Protein AF-A0A8S8YW94-F1 (afdb_monomer)

Foldseek 3Di:
DDLVVLVVLLVVLVVLLPDPVDAEAEQACPDQAFRDPEDPVVVVVPDDPVVVVVVVVSLVSSVVSQVPRPHHYHYPTRHHQDYSSD

pLDDT: mean 96.68, std 1.97, range [87.88, 98.62]

Mean predicted aligned error: 2.37 Å

Radius of gyration: 13.71 Å; Cα contacts (8 Å, |Δi|>4): 104; chains: 1; bounding box: 25×31×39 Å

Secondary structure (DSSP, 8-state):
--HHHHHHHHHHHHHHHH-TT---EEEE-SSSSEEE--S-HHHHTTS-HHHHHHHHHHHHHHHHHHHH-SS-EEEE--SEE-GGG-

Structure (mmCIF, N/CA/C/O backbone):
data_AF-A0A8S8YW94-F1
#
_entry.id   AF-A0A8S8YW94-F1
#
loop_
_atom_site.group_PDB
_atom_site.id
_atom_site.type_symbol
_atom_site.label_atom_id
_atom_site.label_alt_id
_atom_site.label_comp_id
_atom_site.label_asym_id
_atom_site.label_entity_id
_atom_site.label_seq_id
_atom_site.pdbx_PDB_ins_code
_atom_site.Cartn_x
_atom_site.Cartn_y
_atom_site.Cartn_z
_atom_site.occupancy
_atom_site.B_iso_or_equiv
_atom_site.auth_seq_id
_atom_site.auth_comp_id
_atom_site.auth_asym_id
_atom_site.auth_atom_id
_atom_site.pdbx_PDB_model_num
ATOM 1 N N . MET A 1 1 ? 3.807 3.235 -7.852 1.00 91.69 1 MET A N 1
ATOM 2 C CA . MET A 1 1 ? 3.993 2.445 -6.627 1.00 91.69 1 MET A CA 1
ATOM 3 C C . MET A 1 1 ? 5.120 1.495 -6.926 1.00 91.69 1 MET A C 1
ATOM 5 O O . MET A 1 1 ? 4.922 0.540 -7.665 1.00 91.69 1 MET A O 1
ATOM 9 N N . ASN A 1 2 ? 6.320 1.821 -6.470 1.00 93.12 2 ASN A N 1
ATOM 10 C CA . ASN A 1 2 ? 7.453 0.918 -6.616 1.00 93.12 2 ASN A CA 1
ATOM 11 C C . ASN A 1 2 ? 7.336 -0.233 -5.598 1.00 93.12 2 ASN A C 1
ATOM 13 O O . ASN A 1 2 ? 6.422 -0.264 -4.768 1.00 93.12 2 ASN A O 1
ATOM 17 N N . THR A 1 3 ? 8.251 -1.193 -5.681 1.00 94.25 3 THR A N 1
ATOM 18 C CA . THR A 1 3 ? 8.253 -2.372 -4.807 1.00 94.25 3 THR A CA 1
ATOM 19 C C . THR A 1 3 ? 8.500 -2.041 -3.341 1.00 94.25 3 THR A C 1
ATOM 21 O O . THR A 1 3 ? 8.030 -2.775 -2.477 1.00 94.25 3 THR A O 1
ATOM 24 N N . ASP A 1 4 ? 9.226 -0.963 -3.057 1.00 96.00 4 ASP A N 1
ATOM 25 C CA . ASP A 1 4 ? 9.615 -0.609 -1.692 1.00 96.00 4 ASP A CA 1
ATOM 26 C C . ASP A 1 4 ? 8.405 -0.082 -0.923 1.00 96.00 4 ASP A C 1
ATOM 28 O O . ASP A 1 4 ? 8.043 -0.648 0.105 1.00 96.00 4 ASP A O 1
ATOM 32 N N . VAL A 1 5 ? 7.676 0.875 -1.508 1.00 95.88 5 VAL A N 1
ATOM 33 C CA . VAL A 1 5 ? 6.410 1.379 -0.952 1.00 95.88 5 VAL A CA 1
ATOM 34 C C . VAL A 1 5 ? 5.394 0.248 -0.776 1.00 95.88 5 VAL A C 1
ATOM 36 O O . VAL A 1 5 ? 4.703 0.189 0.237 1.00 95.88 5 VAL A O 1
ATOM 39 N N . ALA A 1 6 ? 5.309 -0.678 -1.737 1.00 97.19 6 ALA A N 1
ATOM 40 C CA . ALA A 1 6 ? 4.400 -1.817 -1.627 1.00 97.19 6 ALA A CA 1
ATOM 41 C C . ALA A 1 6 ? 4.734 -2.705 -0.411 1.00 97.19 6 ALA A C 1
ATOM 43 O O . ALA A 1 6 ? 3.845 -3.057 0.362 1.00 97.19 6 ALA A O 1
ATOM 44 N N . LYS A 1 7 ? 6.016 -3.027 -0.203 1.00 97.88 7 LYS A N 1
ATOM 45 C CA . LYS A 1 7 ? 6.468 -3.816 0.955 1.00 97.88 7 LYS A CA 1
ATOM 46 C C . LYS A 1 7 ? 6.248 -3.078 2.272 1.00 97.88 7 LYS A C 1
ATOM 48 O O . LYS A 1 7 ? 5.776 -3.687 3.227 1.00 97.88 7 LYS A O 1
ATOM 53 N N . GLU A 1 8 ? 6.539 -1.781 2.316 1.00 98.19 8 GLU A N 1
ATOM 54 C CA . GLU A 1 8 ? 6.317 -0.952 3.504 1.00 98.19 8 GLU A CA 1
ATOM 55 C C . GLU A 1 8 ? 4.839 -0.897 3.897 1.00 98.19 8 GLU A C 1
ATOM 57 O O . GLU A 1 8 ? 4.518 -1.034 5.080 1.00 98.19 8 GLU A O 1
ATOM 62 N N . LEU A 1 9 ? 3.934 -0.766 2.921 1.00 98.06 9 LEU A N 1
ATOM 63 C CA . LEU A 1 9 ? 2.492 -0.827 3.162 1.00 98.06 9 LEU A CA 1
ATOM 64 C C . LEU A 1 9 ? 2.080 -2.184 3.733 1.00 98.06 9 LEU A C 1
ATOM 66 O O . LEU A 1 9 ? 1.389 -2.215 4.749 1.00 98.06 9 LEU A O 1
ATOM 70 N N . ILE A 1 10 ? 2.538 -3.290 3.136 1.00 98.56 10 ILE A N 1
ATOM 71 C CA . ILE A 1 10 ? 2.233 -4.644 3.626 1.00 98.56 10 ILE A CA 1
ATOM 72 C C . ILE A 1 10 ? 2.684 -4.794 5.082 1.00 98.56 10 ILE A C 1
ATOM 74 O O . ILE A 1 10 ? 1.865 -5.080 5.952 1.00 98.56 10 ILE A O 1
ATOM 78 N N . THR A 1 11 ? 3.960 -4.529 5.371 1.00 98.56 11 THR A N 1
ATOM 79 C CA . THR A 1 11 ? 4.516 -4.687 6.723 1.00 98.56 11 THR A CA 1
ATOM 80 C C . THR A 1 11 ? 3.840 -3.765 7.738 1.00 98.56 11 THR A C 1
ATOM 82 O O . THR A 1 11 ? 3.598 -4.165 8.880 1.00 98.56 11 THR A O 1
ATOM 85 N N . THR A 1 12 ? 3.497 -2.539 7.339 1.00 98.44 12 THR A N 1
ATOM 86 C CA . THR A 1 12 ? 2.811 -1.583 8.215 1.00 98.44 12 THR A CA 1
ATOM 87 C C . THR A 1 12 ? 1.405 -2.062 8.549 1.00 98.44 12 THR A C 1
ATOM 89 O O . THR A 1 12 ? 1.050 -2.127 9.723 1.00 98.44 12 THR A O 1
ATOM 92 N N . PHE A 1 13 ? 0.613 -2.455 7.550 1.00 98.56 13 PHE A N 1
ATOM 93 C CA . PHE A 1 13 ? -0.742 -2.955 7.786 1.00 98.56 13 PHE A CA 1
ATOM 94 C C . PHE A 1 13 ? -0.742 -4.274 8.564 1.00 98.56 13 PHE A C 1
ATOM 96 O O . PHE A 1 13 ? -1.566 -4.436 9.460 1.00 98.56 13 PHE A O 1
ATOM 103 N N . GLU A 1 14 ? 0.209 -5.178 8.317 1.00 98.25 14 GLU A N 1
ATOM 104 C CA . GLU A 1 14 ? 0.389 -6.384 9.133 1.00 98.25 14 GLU A CA 1
ATOM 105 C C . GLU A 1 14 ? 0.711 -6.040 10.590 1.00 98.25 14 GLU A C 1
ATOM 107 O O . GLU A 1 14 ? 0.133 -6.628 11.502 1.00 98.25 14 GLU A O 1
ATOM 112 N N . THR A 1 15 ? 1.587 -5.063 10.830 1.00 98.44 15 THR A N 1
ATOM 113 C CA . THR A 1 15 ? 1.913 -4.605 12.189 1.00 98.44 15 THR A CA 1
ATOM 114 C C . THR A 1 15 ? 0.675 -4.040 12.881 1.00 98.44 15 THR A C 1
ATOM 116 O O 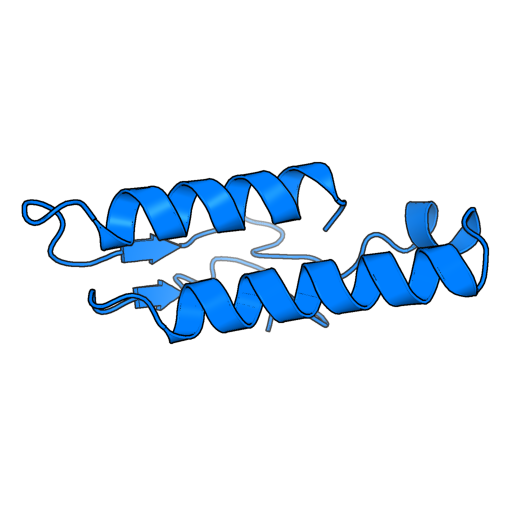. THR A 1 15 ? 0.352 -4.445 13.999 1.00 98.44 15 THR A O 1
ATOM 119 N N . LEU A 1 16 ? -0.066 -3.163 12.196 1.00 98.25 16 LEU A N 1
ATOM 120 C CA . LEU A 1 16 ? -1.301 -2.577 12.717 1.00 98.25 16 LEU A CA 1
ATOM 121 C C . LEU A 1 16 ? -2.353 -3.655 12.992 1.00 98.25 16 LEU A C 1
ATOM 123 O O . LEU A 1 16 ? -2.993 -3.614 14.038 1.00 98.25 16 LEU A O 1
ATOM 127 N N . ASN A 1 17 ? -2.486 -4.666 12.132 1.00 97.9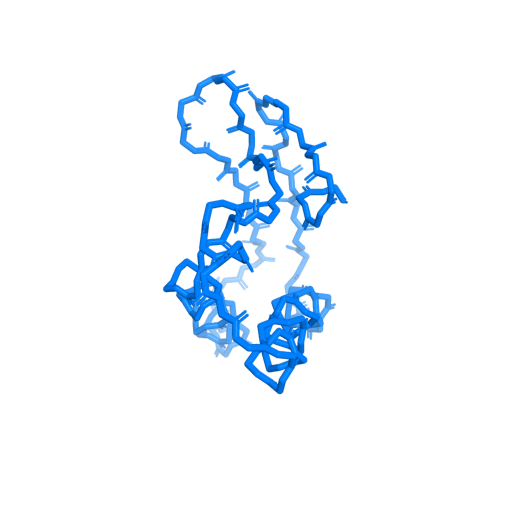4 17 ASN A N 1
ATOM 128 C CA . ASN A 1 17 ? -3.429 -5.773 12.313 1.00 97.94 17 ASN A CA 1
ATOM 129 C C . ASN A 1 17 ? -3.202 -6.557 13.621 1.00 97.94 17 ASN A C 1
ATOM 131 O O . ASN A 1 17 ? -4.148 -7.096 14.199 1.00 97.94 17 ASN A O 1
ATOM 135 N N . HIS A 1 18 ? -1.969 -6.597 14.128 1.00 97.38 18 HIS A N 1
ATOM 136 C CA . HIS A 1 18 ? -1.637 -7.270 15.386 1.00 97.38 18 HIS A CA 1
ATOM 137 C C . HIS A 1 18 ? -1.679 -6.344 16.612 1.00 97.38 18 HIS A C 1
ATOM 139 O O . HIS A 1 18 ? -1.599 -6.839 17.734 1.00 97.38 18 HIS A O 1
ATOM 145 N N . ASP A 1 19 ? -1.869 -5.033 16.438 1.00 97.88 19 ASP A N 1
ATOM 146 C CA . ASP A 1 19 ? -1.968 -4.083 17.548 1.00 97.88 19 ASP A CA 1
ATOM 147 C C . ASP A 1 19 ? -3.426 -3.890 17.996 1.00 97.88 19 ASP A C 1
ATOM 149 O O . ASP A 1 19 ? -4.249 -3.266 17.320 1.00 97.88 19 ASP A O 1
ATOM 153 N N . ASP A 1 20 ? -3.758 -4.422 19.173 1.00 96.50 20 ASP A N 1
ATOM 154 C CA . ASP A 1 20 ? -5.089 -4.296 19.778 1.00 96.50 20 ASP A CA 1
ATOM 155 C C . ASP A 1 20 ? -5.412 -2.872 20.269 1.00 96.50 20 ASP A C 1
ATOM 157 O O . ASP A 1 20 ? -6.580 -2.563 20.547 1.00 96.50 20 ASP A O 1
ATOM 161 N N . ASN A 1 21 ? -4.419 -1.979 20.359 1.00 98.12 21 ASN A N 1
ATOM 162 C CA . ASN A 1 21 ? -4.636 -0.572 20.699 1.00 98.12 21 ASN A CA 1
ATOM 163 C C . ASN A 1 21 ? -5.125 0.246 19.497 1.00 98.12 21 ASN A C 1
ATOM 165 O O . ASN A 1 21 ? -5.820 1.247 19.688 1.00 98.12 21 ASN A O 1
ATOM 169 N N . VAL A 1 22 ? -4.829 -0.189 18.269 1.00 98.25 22 VAL A N 1
ATOM 170 C CA . VAL A 1 22 ? -5.278 0.482 17.043 1.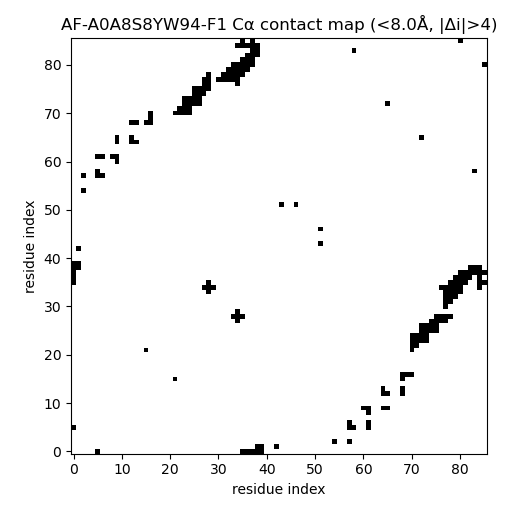00 98.25 22 VAL A CA 1
ATOM 171 C C . VAL A 1 22 ? -6.747 0.155 16.798 1.00 98.25 22 VAL A C 1
ATOM 173 O O . VAL A 1 22 ? -7.137 -1.008 16.696 1.00 98.25 22 VAL A O 1
ATOM 176 N N . LYS A 1 23 ? -7.584 1.194 16.707 1.00 98.06 23 LYS A N 1
ATOM 177 C CA . LYS A 1 23 ? -9.040 1.048 16.526 1.00 98.06 23 LYS A CA 1
ATOM 178 C C . LYS A 1 23 ? -9.525 1.358 15.118 1.00 98.06 23 LYS A C 1
ATOM 180 O O . LYS A 1 23 ? -10.552 0.825 14.720 1.00 98.06 23 LYS A O 1
ATOM 185 N N . VAL A 1 24 ? -8.817 2.219 14.395 1.00 98.25 24 VAL A N 1
ATOM 186 C CA . VAL A 1 24 ? -9.130 2.657 13.029 1.00 98.25 24 VAL A CA 1
ATOM 187 C C . VAL A 1 24 ? -7.808 2.968 12.333 1.00 98.25 24 VAL A C 1
ATOM 189 O O . VAL A 1 24 ? -6.893 3.487 12.975 1.00 98.25 24 VAL A O 1
ATOM 192 N N . ILE A 1 25 ? -7.718 2.676 11.038 1.00 98.62 25 ILE A N 1
ATOM 193 C CA . ILE A 1 25 ? -6.582 3.037 10.184 1.00 98.62 25 ILE A CA 1
ATOM 194 C C . ILE A 1 25 ? -7.063 4.078 9.171 1.00 98.62 25 ILE A C 1
ATOM 196 O O . ILE A 1 25 ? -8.088 3.886 8.519 1.00 98.62 25 ILE A O 1
ATOM 200 N N . ILE A 1 26 ? -6.338 5.189 9.034 1.00 98.31 26 ILE A N 1
ATOM 201 C CA . ILE A 1 26 ? -6.587 6.190 7.990 1.00 98.31 26 ILE A CA 1
ATOM 202 C C . ILE A 1 26 ? -5.353 6.242 7.093 1.00 98.31 26 ILE A C 1
ATOM 204 O O . ILE A 1 26 ? -4.263 6.554 7.569 1.00 98.31 26 ILE A O 1
ATOM 208 N N . LEU A 1 27 ? -5.533 5.945 5.807 1.00 97.81 27 LEU A N 1
ATOM 209 C CA . LEU A 1 27 ? -4.485 6.028 4.792 1.00 97.81 27 LEU A CA 1
ATOM 210 C C . LEU A 1 27 ? -4.710 7.273 3.928 1.00 97.81 27 LEU A C 1
ATOM 212 O O . LEU A 1 27 ? -5.802 7.468 3.401 1.00 97.81 27 LEU A O 1
ATOM 216 N N . THR A 1 28 ? -3.679 8.099 3.765 1.00 97.75 28 THR A N 1
ATOM 217 C CA . THR A 1 28 ? -3.678 9.296 2.906 1.00 97.75 28 THR A CA 1
ATOM 218 C C . THR A 1 28 ? -2.354 9.383 2.151 1.00 97.75 28 THR A C 1
ATOM 220 O O . THR A 1 28 ? -1.353 8.827 2.606 1.00 97.75 28 THR A O 1
ATOM 223 N N . GLY A 1 29 ? -2.333 10.086 1.017 1.00 96.31 29 GLY A N 1
ATOM 224 C CA . GLY A 1 29 ? -1.085 10.448 0.345 1.00 96.31 29 GLY A CA 1
ATOM 225 C C . GLY A 1 29 ? -0.430 11.655 1.013 1.00 96.31 29 GLY A C 1
ATOM 226 O O . GLY A 1 29 ? -1.104 12.451 1.670 1.00 96.31 29 GLY A O 1
ATOM 227 N N . GLU A 1 30 ? 0.876 11.821 0.829 1.00 95.31 30 GLU A N 1
ATOM 228 C CA . GLU A 1 30 ? 1.577 13.047 1.218 1.00 95.31 30 GLU A CA 1
ATOM 229 C C . GLU A 1 30 ? 1.372 14.156 0.167 1.00 95.31 30 GLU A C 1
ATOM 231 O O . GLU A 1 30 ? 1.351 13.904 -1.040 1.00 95.31 30 GLU A O 1
ATOM 236 N N . GLY A 1 31 ? 1.248 15.408 0.621 1.00 95.06 31 GLY A N 1
ATOM 237 C CA . GLY A 1 31 ? 0.990 16.562 -0.243 1.00 95.06 31 GLY A CA 1
ATOM 238 C C . GLY A 1 31 ? -0.465 16.643 -0.719 1.00 95.06 31 GLY A C 1
ATOM 239 O O . GLY A 1 31 ? -1.364 16.102 -0.087 1.00 95.06 31 GLY A O 1
ATOM 240 N N . GLU A 1 32 ? -0.708 17.358 -1.822 1.00 93.62 32 GLU A N 1
ATOM 241 C CA . GLU A 1 32 ? -2.075 17.640 -2.318 1.00 93.62 32 GLU A CA 1
ATOM 242 C C . GLU A 1 32 ? -2.304 17.206 -3.777 1.00 93.62 32 GLU A C 1
ATOM 244 O O . GLU A 1 32 ? -3.401 17.325 -4.318 1.00 93.62 32 GLU A O 1
ATOM 249 N N . LYS A 1 33 ? -1.263 16.720 -4.465 1.00 95.62 33 LYS A N 1
ATOM 250 C CA . LYS A 1 33 ? -1.351 16.420 -5.902 1.00 95.62 33 LYS A CA 1
ATOM 251 C C . LYS A 1 33 ? -1.944 15.040 -6.172 1.00 95.62 33 LYS A C 1
ATOM 253 O O . LYS A 1 33 ? -2.787 14.890 -7.053 1.00 95.62 33 LYS A O 1
ATOM 258 N N . ALA A 1 34 ? -1.473 14.021 -5.465 1.00 96.12 34 ALA A N 1
ATOM 259 C CA . ALA A 1 34 ? -1.871 12.639 -5.683 1.00 96.12 34 ALA A CA 1
ATOM 260 C C . ALA A 1 34 ? -1.976 11.908 -4.347 1.00 96.12 34 ALA A C 1
ATOM 262 O O . ALA A 1 34 ? -1.061 11.989 -3.536 1.00 96.12 34 ALA A O 1
ATOM 263 N N . PHE A 1 35 ? -3.064 11.162 -4.169 1.00 97.75 35 PHE A N 1
ATOM 264 C CA . PHE A 1 35 ? -3.141 10.117 -3.155 1.00 97.75 35 PHE A CA 1
ATOM 265 C C . PHE A 1 35 ? -2.229 8.953 -3.568 1.00 97.75 35 PHE A C 1
ATOM 267 O O . PHE A 1 35 ? -1.330 8.551 -2.836 1.00 97.75 35 PHE A O 1
ATOM 274 N N . SER A 1 36 ? -2.421 8.463 -4.796 1.00 97.00 36 SER A N 1
ATOM 275 C CA . SER A 1 36 ? -1.569 7.461 -5.429 1.00 97.00 36 SER A CA 1
ATOM 276 C C . SER A 1 36 ? -1.681 7.565 -6.946 1.00 97.00 36 SER A C 1
ATOM 278 O O . SER A 1 36 ? -2.769 7.505 -7.520 1.00 97.00 36 SER A O 1
ATOM 280 N N . ALA A 1 37 ? -0.537 7.684 -7.618 1.00 95.31 37 ALA A N 1
ATOM 281 C CA . ALA A 1 37 ? -0.471 7.721 -9.079 1.00 95.31 37 ALA A CA 1
ATOM 282 C C . ALA A 1 37 ? -0.541 6.324 -9.737 1.00 95.31 37 ALA A C 1
ATOM 284 O O . ALA A 1 37 ? -0.403 6.217 -10.954 1.00 95.31 37 ALA A O 1
ATOM 285 N N . GLY A 1 38 ? -0.749 5.257 -8.959 1.00 94.69 38 GLY A N 1
ATOM 286 C CA . GLY A 1 38 ? -0.820 3.888 -9.471 1.00 94.69 38 GLY A CA 1
ATOM 287 C C . GLY A 1 38 ? 0.550 3.241 -9.628 1.00 94.69 38 GLY A C 1
ATOM 288 O O . GLY A 1 38 ? 1.459 3.535 -8.857 1.00 94.69 38 GLY A O 1
ATOM 289 N N . ALA A 1 39 ? 0.698 2.319 -10.580 1.00 95.94 39 ALA A N 1
ATOM 290 C CA . ALA A 1 39 ? 1.927 1.553 -10.795 1.00 95.94 39 ALA A CA 1
ATOM 291 C C . ALA A 1 39 ? 3.122 2.440 -11.200 1.00 95.94 39 ALA A C 1
ATOM 293 O O . ALA A 1 39 ? 2.957 3.516 -11.769 1.00 95.94 39 ALA A O 1
ATOM 294 N N . ASP A 1 40 ? 4.338 1.997 -10.877 1.00 95.75 40 ASP A N 1
ATOM 295 C CA . ASP A 1 40 ? 5.561 2.657 -11.347 1.00 95.75 40 ASP A CA 1
ATOM 296 C C . ASP A 1 40 ? 5.861 2.218 -12.788 1.00 95.75 40 ASP A C 1
ATOM 298 O O . ASP A 1 40 ? 6.478 1.182 -13.032 1.00 95.75 40 ASP A O 1
ATOM 302 N N . ILE A 1 41 ? 5.370 3.004 -13.748 1.00 94.62 41 ILE A N 1
ATOM 303 C CA . ILE A 1 41 ? 5.490 2.698 -15.179 1.00 94.62 41 ILE A CA 1
ATOM 304 C C . ILE A 1 41 ? 6.952 2.702 -15.641 1.00 94.62 41 ILE A C 1
ATOM 306 O O . ILE A 1 41 ? 7.321 1.911 -16.511 1.00 94.62 41 ILE A O 1
ATOM 310 N N . GLU A 1 42 ? 7.798 3.555 -15.056 1.00 94.94 42 GLU A N 1
ATOM 311 C CA . GLU A 1 42 ? 9.214 3.596 -15.417 1.00 94.94 42 GLU A CA 1
ATOM 312 C C . GLU A 1 42 ? 9.914 2.305 -14.983 1.00 94.94 42 GLU A C 1
ATOM 314 O O . GLU A 1 42 ? 10.641 1.706 -15.779 1.00 94.94 42 GLU A O 1
ATOM 319 N N . TYR A 1 43 ? 9.654 1.837 -13.760 1.00 94.31 43 TYR A N 1
ATOM 320 C CA . TYR A 1 43 ? 10.157 0.549 -13.285 1.00 94.31 43 TYR A CA 1
ATOM 321 C C . TYR A 1 43 ? 9.641 -0.615 -14.143 1.00 94.31 43 TYR A C 1
ATOM 323 O O . TYR A 1 43 ? 10.436 -1.425 -14.620 1.00 94.31 43 TYR A O 1
ATOM 331 N N . MET A 1 44 ? 8.334 -0.656 -14.423 1.00 94.50 44 MET A N 1
ATOM 332 C CA . MET A 1 44 ? 7.724 -1.713 -15.242 1.00 94.50 44 MET A CA 1
ATOM 333 C C . MET A 1 44 ? 8.320 -1.800 -16.651 1.00 94.50 44 MET A C 1
ATOM 335 O O . MET A 1 44 ? 8.399 -2.884 -17.218 1.00 94.50 44 MET A O 1
ATOM 339 N N . SER A 1 45 ? 8.772 -0.680 -17.220 1.00 95.81 45 SER A N 1
ATOM 340 C CA . SER A 1 45 ? 9.396 -0.666 -18.551 1.00 95.81 45 SER A CA 1
ATOM 341 C C . SER A 1 45 ? 10.777 -1.339 -18.609 1.00 95.81 45 SER A C 1
ATOM 343 O O . SER A 1 45 ? 11.287 -1.583 -19.701 1.00 95.81 45 SER A O 1
ATOM 345 N N . LYS A 1 46 ? 11.391 -1.619 -17.450 1.00 97.00 46 LYS A N 1
ATOM 346 C CA . LYS A 1 46 ? 12.778 -2.097 -17.325 1.00 97.00 46 LYS A CA 1
ATOM 347 C C . LYS A 1 46 ? 12.891 -3.557 -16.882 1.00 97.00 46 LYS A C 1
ATOM 349 O O . LYS A 1 46 ? 13.999 -4.086 -16.878 1.00 97.00 46 LYS A O 1
ATOM 354 N N . ILE A 1 47 ? 11.784 -4.186 -16.499 1.00 97.19 47 ILE A N 1
ATOM 355 C CA . ILE A 1 47 ? 11.761 -5.547 -15.954 1.00 97.19 47 ILE A CA 1
ATOM 356 C C . ILE A 1 47 ? 11.284 -6.566 -16.994 1.00 97.19 47 ILE A C 1
ATOM 358 O O . ILE A 1 47 ? 10.587 -6.238 -17.955 1.00 97.19 47 ILE A O 1
ATOM 362 N N . SER A 1 48 ? 11.670 -7.822 -16.801 1.00 98.25 48 SER A N 1
ATOM 363 C CA . SER A 1 48 ? 11.236 -8.958 -17.614 1.00 98.25 48 SER A CA 1
ATOM 364 C C . SER A 1 48 ? 9.767 -9.332 -17.372 1.00 98.25 48 SER A C 1
ATOM 366 O O . SER A 1 48 ? 9.102 -8.830 -16.461 1.00 98.25 48 SER A O 1
ATOM 368 N N . ALA A 1 49 ? 9.245 -10.249 -18.191 1.00 97.38 49 ALA A N 1
ATOM 369 C CA . ALA A 1 49 ? 7.890 -10.771 -18.028 1.00 97.38 49 ALA A CA 1
ATOM 370 C C . ALA A 1 49 ? 7.702 -11.495 -16.682 1.00 97.38 49 ALA A C 1
ATOM 372 O O . ALA A 1 49 ? 6.705 -11.260 -16.003 1.00 97.38 49 ALA A O 1
ATOM 373 N N . ASP A 1 50 ? 8.673 -12.312 -16.267 1.00 98.00 50 ASP A N 1
ATOM 374 C CA . ASP A 1 50 ? 8.611 -13.037 -14.992 1.00 98.00 50 ASP A CA 1
ATOM 375 C C . ASP A 1 50 ? 8.654 -12.067 -13.802 1.00 98.00 50 ASP A C 1
ATOM 377 O O . ASP A 1 50 ? 7.844 -12.161 -12.881 1.00 98.00 50 ASP A O 1
ATOM 381 N N . GLU A 1 51 ? 9.527 -11.059 -13.856 1.00 97.50 51 GLU A N 1
ATOM 382 C CA . GLU A 1 51 ? 9.575 -9.998 -12.841 1.00 97.50 51 GLU A CA 1
ATOM 383 C C . GLU A 1 51 ? 8.283 -9.166 -12.814 1.00 97.50 51 GLU A C 1
ATOM 385 O O . GLU A 1 51 ? 7.835 -8.755 -11.744 1.00 97.50 51 GLU A O 1
ATOM 390 N N . SER A 1 52 ? 7.637 -8.958 -13.967 1.00 96.00 52 SER A N 1
ATOM 391 C CA . SER A 1 52 ? 6.343 -8.264 -14.049 1.00 96.00 52 SER A CA 1
ATOM 392 C C . SER A 1 52 ? 5.227 -9.036 -13.347 1.00 96.00 52 SER A C 1
ATOM 394 O O . SER A 1 52 ? 4.357 -8.427 -12.722 1.00 96.00 52 SER A O 1
ATOM 396 N N . VAL A 1 53 ? 5.255 -10.372 -13.410 1.00 97.12 53 VAL A N 1
ATOM 397 C CA . VAL A 1 53 ? 4.316 -11.227 -12.671 1.00 97.12 53 VAL A CA 1
ATOM 398 C C . VAL A 1 53 ? 4.520 -11.065 -11.165 1.00 97.12 53 VAL A C 1
ATOM 400 O O . VAL A 1 53 ? 3.547 -10.871 -10.437 1.00 97.12 53 VAL A O 1
ATOM 403 N N . GLU A 1 54 ? 5.766 -11.085 -10.692 1.00 96.69 54 GLU A N 1
ATOM 404 C CA . GLU A 1 54 ? 6.069 -10.892 -9.267 1.00 96.69 54 GLU A CA 1
ATOM 405 C C . GLU A 1 54 ? 5.717 -9.476 -8.780 1.00 96.69 54 GLU A C 1
ATOM 407 O O . GLU A 1 54 ? 5.163 -9.304 -7.688 1.00 96.69 54 GLU A O 1
ATOM 412 N N . TYR A 1 55 ? 5.938 -8.455 -9.613 1.00 96.81 55 TYR A N 1
ATOM 413 C CA . TYR A 1 55 ? 5.506 -7.085 -9.336 1.00 96.81 55 TYR A CA 1
ATOM 414 C C . TYR A 1 55 ? 3.977 -6.985 -9.197 1.00 96.81 55 TYR A C 1
ATOM 416 O O . TYR A 1 55 ? 3.477 -6.415 -8.224 1.00 96.81 55 TYR A O 1
ATOM 424 N N . ALA A 1 56 ? 3.222 -7.598 -10.116 1.00 95.88 56 ALA A N 1
ATOM 425 C CA . ALA A 1 56 ? 1.761 -7.616 -10.060 1.00 95.88 56 ALA A CA 1
ATOM 426 C C . ALA A 1 56 ? 1.233 -8.349 -8.815 1.00 95.88 56 ALA A C 1
ATOM 428 O O . ALA A 1 56 ? 0.339 -7.835 -8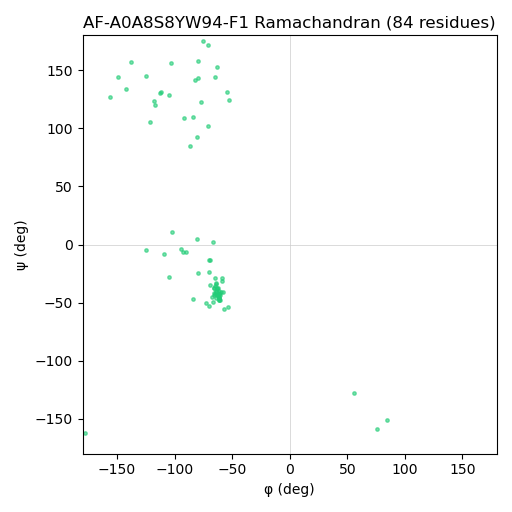.139 1.00 95.88 56 ALA A O 1
ATOM 429 N N . LYS A 1 57 ? 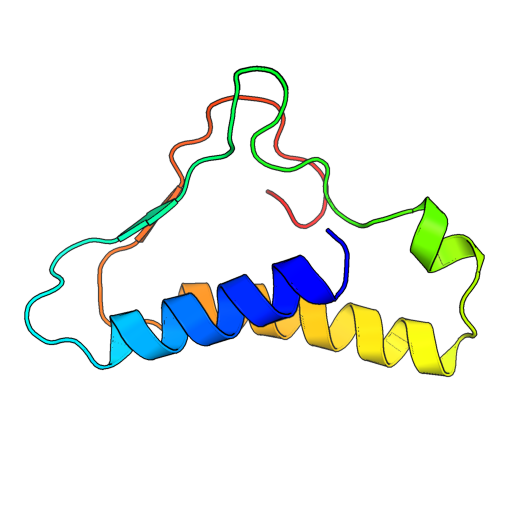1.818 -9.504 -8.464 1.00 97.12 57 LYS A N 1
ATOM 430 C CA . LYS A 1 57 ? 1.489 -10.237 -7.228 1.00 97.12 57 LYS A CA 1
ATOM 431 C C . LYS A 1 57 ? 1.747 -9.396 -5.983 1.00 97.12 57 LYS A C 1
ATOM 433 O O . LYS A 1 57 ? 0.934 -9.403 -5.066 1.00 97.12 57 LYS A O 1
ATOM 438 N N . THR A 1 58 ? 2.847 -8.645 -5.962 1.00 97.06 58 THR A N 1
ATOM 439 C CA . THR A 1 58 ? 3.162 -7.744 -4.846 1.00 97.06 58 THR A CA 1
ATOM 440 C C . THR A 1 58 ? 2.095 -6.656 -4.708 1.00 97.06 58 THR A C 1
ATOM 442 O O . THR A 1 58 ? 1.623 -6.403 -3.605 1.00 97.06 58 THR A O 1
ATOM 445 N N . GLY A 1 59 ? 1.648 -6.056 -5.818 1.00 96.25 59 GLY A N 1
ATOM 446 C CA . GLY A 1 59 ? 0.543 -5.090 -5.805 1.00 96.25 59 GLY A CA 1
ATOM 447 C C . GLY A 1 59 ? -0.780 -5.687 -5.306 1.00 96.25 59 GLY A C 1
ATOM 448 O O . GLY A 1 59 ? -1.457 -5.067 -4.492 1.00 96.25 59 GLY A O 1
ATOM 449 N N . GLN A 1 60 ? -1.117 -6.908 -5.732 1.00 97.06 60 GLN A N 1
ATOM 450 C CA . GLN A 1 60 ? -2.299 -7.634 -5.244 1.00 97.06 60 GLN A CA 1
ATOM 451 C C . GLN A 1 60 ? -2.209 -7.948 -3.747 1.00 97.06 60 GLN A C 1
ATOM 453 O O . GLN A 1 60 ? -3.211 -7.868 -3.035 1.00 97.06 60 GLN A O 1
ATOM 458 N N . LEU A 1 61 ? -1.010 -8.282 -3.264 1.00 98.12 61 LEU A N 1
ATOM 459 C CA . LEU A 1 61 ? -0.772 -8.532 -1.850 1.00 98.12 61 LEU A CA 1
ATOM 460 C C . LEU A 1 61 ? -1.007 -7.267 -1.020 1.00 98.12 61 LEU A C 1
ATOM 462 O O . LEU A 1 61 ? -1.663 -7.366 0.005 1.00 98.12 61 LEU A O 1
ATOM 466 N N . VAL A 1 62 ? -0.584 -6.082 -1.485 1.00 97.81 62 VAL A N 1
ATOM 467 C CA . VAL A 1 62 ? -0.908 -4.806 -0.811 1.00 97.81 62 VAL A CA 1
ATOM 468 C C . VAL A 1 62 ? -2.416 -4.671 -0.605 1.00 97.81 62 VAL A C 1
ATOM 470 O O . VAL A 1 62 ? -2.863 -4.464 0.521 1.00 97.81 62 VAL A O 1
ATOM 473 N N . THR A 1 63 ? -3.208 -4.815 -1.671 1.00 96.38 63 THR A N 1
ATOM 474 C CA . THR A 1 63 ? -4.667 -4.654 -1.581 1.00 96.38 63 THR A CA 1
ATOM 475 C C 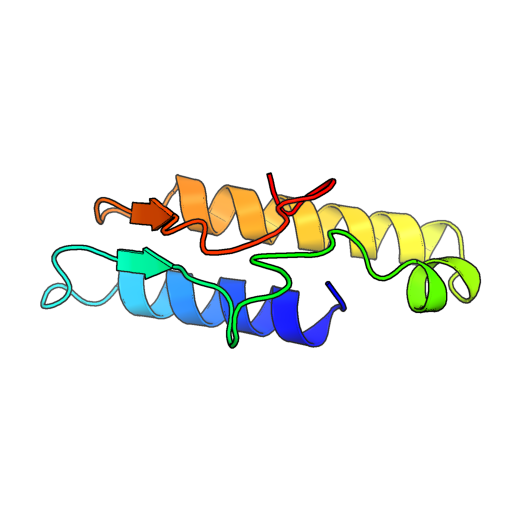. THR A 1 63 ? -5.311 -5.715 -0.692 1.00 96.38 63 THR A C 1
ATOM 477 O O . THR A 1 63 ? -6.165 -5.376 0.120 1.00 96.38 63 THR A O 1
ATOM 480 N N . ALA A 1 64 ? -4.856 -6.970 -0.775 1.00 98.12 64 ALA A N 1
ATOM 481 C CA . ALA A 1 64 ? -5.359 -8.048 0.072 1.00 98.12 64 ALA A CA 1
ATOM 482 C C . ALA A 1 64 ? -5.017 -7.820 1.552 1.00 98.12 64 ALA A C 1
ATOM 484 O O . ALA A 1 64 ? -5.862 -8.024 2.418 1.00 98.12 64 ALA A O 1
ATOM 485 N N . THR A 1 65 ? -3.802 -7.357 1.858 1.00 98.25 65 THR A N 1
ATOM 486 C CA . THR A 1 65 ? -3.399 -7.028 3.228 1.00 98.25 65 THR A CA 1
ATOM 487 C C . THR A 1 65 ? -4.271 -5.909 3.791 1.00 98.25 65 THR A C 1
ATOM 489 O O . THR A 1 65 ? -4.764 -6.049 4.905 1.00 98.25 65 THR A O 1
ATOM 492 N N . VAL A 1 66 ? -4.517 -4.840 3.025 1.00 97.50 66 VAL A N 1
ATOM 493 C CA . VAL A 1 66 ? -5.406 -3.736 3.436 1.00 97.50 66 VAL A CA 1
ATOM 494 C C . VAL A 1 66 ? -6.853 -4.206 3.627 1.00 97.50 66 VAL A C 1
ATOM 496 O O . VAL A 1 66 ? -7.515 -3.757 4.557 1.00 97.50 66 VAL A O 1
ATOM 499 N N . GLU A 1 67 ? -7.351 -5.109 2.780 1.00 96.88 67 GLU A N 1
ATOM 500 C CA . GLU A 1 67 ? -8.717 -5.647 2.868 1.00 96.88 67 GLU A CA 1
ATOM 501 C C . GLU A 1 67 ? -8.923 -6.558 4.090 1.00 96.88 67 GLU A C 1
ATOM 503 O O . GLU A 1 67 ? -10.004 -6.578 4.677 1.00 96.88 67 GLU A O 1
ATOM 508 N N . LEU A 1 68 ? -7.892 -7.311 4.481 1.00 97.38 68 LEU A N 1
ATOM 509 C CA . LEU A 1 68 ? -7.994 -8.365 5.494 1.00 97.38 68 LEU A CA 1
ATOM 510 C C . LEU A 1 68 ? -7.640 -7.918 6.918 1.00 97.38 68 LEU A C 1
ATOM 512 O O . LEU A 1 68 ? -7.755 -8.726 7.845 1.00 97.38 68 LEU A O 1
ATOM 516 N N . VAL A 1 69 ? -7.206 -6.670 7.130 1.00 97.69 69 VAL A N 1
ATOM 517 C CA . VAL A 1 69 ? -6.959 -6.181 8.495 1.00 97.69 69 VAL A CA 1
ATOM 518 C C . VAL A 1 69 ? -8.253 -6.120 9.309 1.00 97.69 69 VAL A C 1
ATOM 520 O O . VAL A 1 69 ? -9.325 -5.784 8.808 1.00 97.69 69 VAL A O 1
ATOM 523 N N . LYS A 1 70 ? -8.157 -6.417 10.609 1.00 97.25 70 LYS A N 1
ATOM 524 C CA . LYS A 1 70 ? -9.315 -6.436 11.519 1.00 97.25 70 LYS A CA 1
ATOM 525 C C . LYS A 1 70 ? -9.887 -5.043 11.804 1.00 97.25 70 LYS A C 1
ATOM 527 O O . LYS A 1 70 ? -11.040 -4.927 12.221 1.00 97.25 70 LYS A O 1
ATOM 532 N N . GLN A 1 71 ? -9.080 -3.991 11.659 1.00 98.19 71 GLN A N 1
ATOM 533 C CA . GLN A 1 71 ? -9.493 -2.619 11.934 1.00 98.19 71 GLN A CA 1
ATOM 534 C C . GLN A 1 71 ? -10.247 -2.010 10.746 1.00 98.19 71 GLN A C 1
ATOM 536 O O . GLN A 1 71 ? -9.824 -2.175 9.602 1.00 98.19 71 GLN A O 1
ATOM 541 N N . PRO A 1 72 ? -11.304 -1.213 10.992 1.00 98.06 72 PRO A N 1
ATOM 542 C CA . PRO A 1 72 ? -11.872 -0.353 9.965 1.00 98.06 72 PRO A CA 1
ATOM 543 C C . PRO A 1 72 ? -10.786 0.525 9.334 1.00 98.06 72 PRO A C 1
ATOM 545 O O . PRO A 1 72 ? -10.093 1.265 10.040 1.00 98.06 72 PRO A O 1
ATOM 548 N N . THR A 1 73 ? -10.661 0.452 8.011 1.00 98.25 73 THR A N 1
ATOM 549 C CA . THR A 1 73 ? -9.697 1.240 7.237 1.00 98.25 73 THR A CA 1
ATOM 550 C C . THR A 1 73 ? -10.430 2.266 6.379 1.00 98.25 73 THR A C 1
ATOM 552 O O . THR A 1 73 ? -11.389 1.936 5.685 1.00 98.25 73 THR A O 1
ATOM 555 N N . ILE A 1 74 ? -9.979 3.520 6.428 1.00 98.38 74 ILE A N 1
ATOM 556 C CA . ILE A 1 74 ? -10.517 4.638 5.647 1.00 98.38 74 ILE A CA 1
ATOM 557 C C . ILE A 1 74 ? -9.415 5.159 4.727 1.00 98.38 74 ILE A C 1
ATOM 559 O O . ILE A 1 74 ? -8.360 5.586 5.196 1.00 98.38 74 ILE A O 1
ATOM 563 N N . ALA A 1 75 ? -9.674 5.183 3.422 1.00 97.69 75 ALA A N 1
ATOM 564 C CA . ALA A 1 75 ? -8.837 5.909 2.475 1.00 97.69 75 ALA A CA 1
ATOM 565 C C . ALA A 1 75 ? -9.276 7.383 2.433 1.00 97.69 75 ALA A C 1
ATOM 567 O O . ALA A 1 75 ? -10.356 7.715 1.941 1.00 97.69 75 ALA A O 1
ATOM 568 N N . ALA A 1 76 ? -8.447 8.276 2.967 1.00 98.00 76 ALA A N 1
ATOM 569 C CA . ALA A 1 76 ? -8.629 9.718 2.873 1.00 98.00 76 ALA A CA 1
ATOM 570 C C . ALA A 1 76 ? -8.000 10.217 1.564 1.00 98.00 76 ALA A C 1
ATOM 572 O O . ALA A 1 76 ? -6.842 10.624 1.518 1.00 98.00 76 ALA A O 1
ATOM 573 N N . ILE A 1 77 ? -8.767 10.139 0.474 1.00 97.62 77 ILE A N 1
ATOM 574 C CA . ILE A 1 77 ? -8.297 10.504 -0.867 1.00 97.62 77 ILE A CA 1
ATOM 575 C C . ILE A 1 77 ? -8.131 12.028 -0.974 1.00 97.62 77 ILE A C 1
ATOM 577 O O . ILE A 1 77 ? -9.102 12.766 -1.137 1.00 97.62 77 ILE A O 1
ATOM 581 N N . ASN A 1 78 ? -6.886 12.495 -0.892 1.00 97.31 78 ASN A N 1
ATOM 582 C CA . ASN A 1 78 ? -6.494 13.909 -0.879 1.00 97.31 78 ASN A CA 1
ATOM 583 C C . ASN A 1 78 ? -5.933 14.427 -2.219 1.00 97.31 78 ASN A C 1
ATOM 585 O O . ASN A 1 78 ? -5.386 15.524 -2.279 1.00 97.31 78 ASN A O 1
ATOM 589 N N . GLY A 1 79 ? -6.050 13.645 -3.293 1.00 97.44 79 GLY A N 1
ATOM 590 C CA . GLY A 1 79 ? -5.564 13.986 -4.630 1.00 97.44 79 GLY A CA 1
ATOM 591 C C . GLY A 1 79 ? -5.901 12.887 -5.639 1.00 97.44 79 GLY A C 1
ATOM 592 O O . GLY A 1 79 ? -6.749 12.038 -5.373 1.00 97.44 79 GLY A O 1
ATOM 593 N N . PHE A 1 80 ? -5.224 12.863 -6.792 1.00 97.50 80 PHE A N 1
ATOM 594 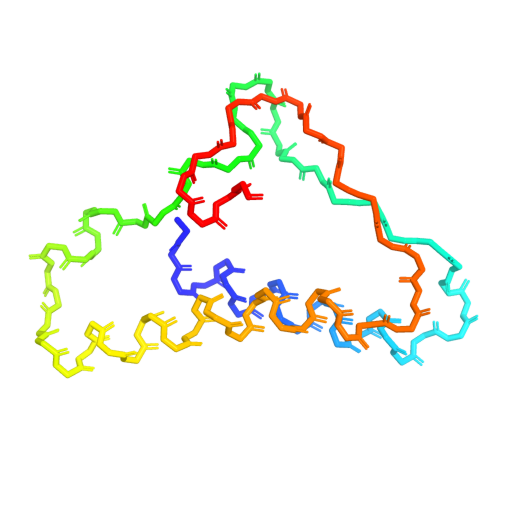C CA . PHE A 1 80 ? -5.411 11.798 -7.788 1.00 97.50 80 PHE A CA 1
ATOM 595 C C . PHE A 1 80 ? -5.201 10.390 -7.199 1.00 97.50 80 PHE A C 1
ATOM 597 O O . PHE A 1 80 ? -4.177 10.129 -6.565 1.00 97.50 80 PHE A O 1
ATOM 604 N N . ALA A 1 81 ? -6.150 9.491 -7.466 1.00 97.38 81 ALA A N 1
ATOM 605 C CA . ALA A 1 81 ? -6.097 8.060 -7.178 1.00 97.38 81 ALA A CA 1
ATOM 606 C C . ALA A 1 81 ? -6.269 7.305 -8.504 1.00 97.38 81 ALA A C 1
ATOM 608 O O . ALA A 1 81 ? -7.347 7.330 -9.098 1.00 97.38 81 ALA A O 1
ATOM 609 N N . LEU A 1 82 ? -5.183 6.737 -9.033 1.00 95.81 82 LEU A N 1
ATOM 610 C CA . LEU A 1 82 ? -5.131 6.186 -10.393 1.00 95.81 82 LEU A CA 1
ATOM 611 C C . LEU A 1 82 ? -4.681 4.724 -10.387 1.00 95.81 82 LEU A C 1
ATOM 613 O O . LEU A 1 82 ? -3.794 4.345 -9.622 1.00 95.81 82 LEU A O 1
ATOM 617 N N . GLY A 1 83 ? -5.229 3.911 -11.296 1.00 94.19 83 GLY A N 1
ATOM 618 C CA . GLY A 1 83 ? -4.847 2.503 -11.444 1.00 94.19 83 GLY A CA 1
ATOM 619 C C . GLY A 1 83 ? -4.996 1.740 -10.127 1.00 94.19 83 GLY A C 1
ATOM 620 O O . GLY A 1 83 ? -6.027 1.849 -9.484 1.00 94.19 83 GLY A O 1
ATOM 621 N N . GLY A 1 84 ? -3.950 1.031 -9.689 1.00 90.44 84 GLY A N 1
ATOM 622 C CA . GLY A 1 84 ? -3.947 0.327 -8.395 1.00 90.44 84 GLY A CA 1
ATOM 623 C C . GLY A 1 84 ? -3.986 1.225 -7.147 1.00 90.44 84 GLY A C 1
ATOM 624 O O . GLY A 1 84 ? -3.875 0.714 -6.041 1.00 90.44 84 GLY A O 1
ATOM 625 N N . GLY A 1 85 ? -4.067 2.549 -7.308 1.00 90.38 85 GLY A N 1
ATOM 626 C CA . GLY A 1 85 ? -4.310 3.493 -6.220 1.00 90.38 85 GLY A CA 1
ATOM 627 C C . GLY A 1 85 ? -5.788 3.811 -5.958 1.00 90.38 85 GLY A C 1
ATOM 628 O O . GLY A 1 85 ? -6.049 4.552 -5.014 1.00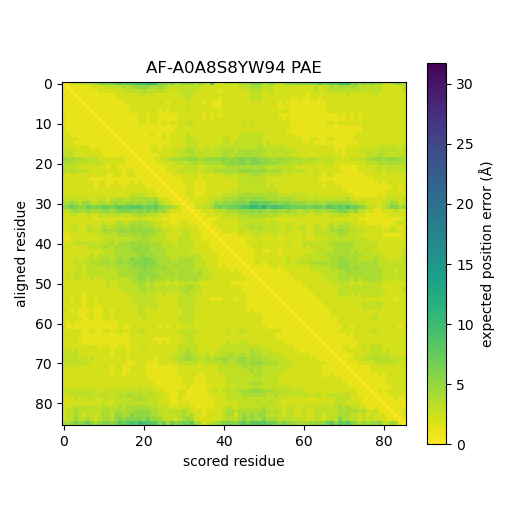 90.38 85 GLY A O 1
ATOM 629 N N . PHE A 1 86 ? -6.711 3.325 -6.797 1.00 87.88 86 PHE A N 1
ATOM 630 C CA . PHE A 1 86 ? -8.167 3.461 -6.659 1.00 87.88 86 PHE A CA 1
ATOM 631 C C . PHE A 1 86 ? -8.777 2.127 -6.226 1.00 87.88 86 PHE A C 1
ATOM 633 O O . PHE A 1 86 ? -9.605 2.151 -5.292 1.00 87.88 86 PHE A O 1
#

Nearest PDB structures (foldseek):
  5z7r-assembly1_A  TM=9.363E-01  e=4.603E-06  Clostridium acetobutylicum ATCC 824
  3kqf-assembly1_B  TM=9.7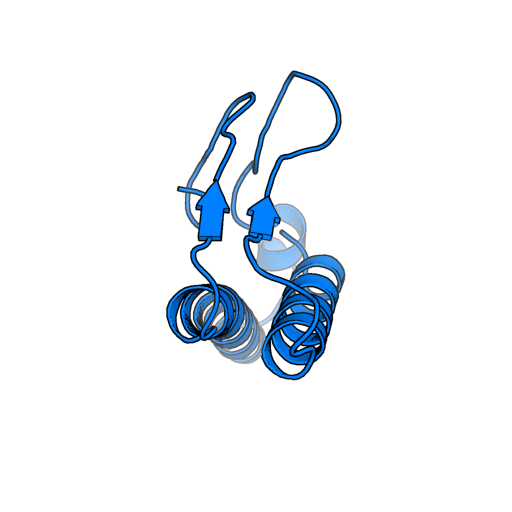38E-01  e=1.114E-05  Bacillus anthracis
  5wyd-assembly1_E-3  TM=9.522E-01  e=2.694E-05  Pseudomonas aeruginosa PAO1
  6lvp-assembly1_C  TM=9.427E-01  e=2.053E-05  Hymenobacter sp. PAMC 26628
  2zqq-assembly1_A  TM=9.739E-01  e=1.285E-04  Homo sapiens

Sequence (86 aa):
MNTDVAKELITTFETLNHDDNVKVIILTGEGEKAFSAGADIEYMSKISADESVEYAKTGQLVTATVELVKQPTIAAINGFALGGGF

Solvent-accessible surface area (backbone atoms only — not comparable to full-atom values): 4904 Å² total; per-residue (Å²): 76,52,73,64,61,39,49,51,51,36,56,49,46,55,52,51,52,72,37,86,85,59,71,64,44,77,49,65,36,77,77,64,72,36,34,25,79,14,66,37,63,72,61,61,73,74,53,55,74,70,55,49,52,54,52,51,51,48,55,51,46,32,55,49,45,66,69,67,38,83,47,59,72,42,79,51,77,53,34,45,52,30,73,87,42,99